Protein AF-A0AAW0QHP9-F1 (afdb_monomer_lite)

Foldseek 3Di:
DPPVVVVVVVVVCVVVVPVVVVLVVLVVVLVVQLVVQCVDPVRHVVSNVVSVVVNVVVVVVVVVVCCCVPPVVVVVVVVVVVVVVVVD

Secondary structure (DSSP, 8-state):
--HHHHHHHHHHHHHHH-HHHHHHHHHHHHHHHHHHHHHSSS--HHHHHHHHHHHHHHHHHHHHHHHHHHSSHHHHHHHHHHHHHTT-

Organism: NCBI:txid1337665

Radius of gyration: 19.12 Å; chains: 1; bounding box: 45×28×49 Å

Sequence (88 aa):
MSGVSAFVRALNQKIRSNKVLDYFCSTLYAFTFMRYSLAVTPKNYLLFACHCLNAGAQLTQGYRWTQYHYADGKEKGEAKLLTGAAKG

pLDDT: mean 74.36, std 7.18, range [45.44, 85.69]

Structure (mmCIF, N/CA/C/O backbone):
data_AF-A0AAW0QHP9-F1
#
_entry.id   AF-A0AAW0QHP9-F1
#
loop_
_atom_site.group_PDB
_atom_site.id
_atom_site.type_symbol
_atom_site.label_atom_id
_atom_site.label_alt_id
_atom_site.label_comp_id
_atom_site.label_asym_id
_atom_site.label_entity_id
_atom_site.label_seq_id
_atom_site.pdbx_PDB_ins_code
_atom_site.Cartn_x
_atom_site.Cartn_y
_atom_site.Cartn_z
_atom_site.occupancy
_atom_site.B_iso_or_equiv
_atom_site.auth_seq_id
_atom_site.auth_comp_id
_atom_site.auth_asym_id
_atom_site.auth_atom_id
_atom_site.pdbx_PDB_model_num
ATOM 1 N N . MET A 1 1 ? 24.579 18.746 12.676 1.00 53.28 1 MET A N 1
ATOM 2 C CA . MET A 1 1 ? 23.348 17.917 12.763 1.00 53.28 1 MET A CA 1
ATOM 3 C C . MET A 1 1 ? 23.015 17.198 11.436 1.00 53.28 1 MET A C 1
ATOM 5 O O . MET A 1 1 ? 21.847 17.008 11.125 1.00 53.28 1 MET A O 1
ATOM 9 N N . SER A 1 2 ? 24.009 16.754 10.651 1.00 62.12 2 SER A N 1
ATOM 10 C CA . SER A 1 2 ? 23.814 16.213 9.285 1.00 62.12 2 SER A CA 1
ATOM 11 C C . SER A 1 2 ? 24.164 14.723 9.110 1.00 62.12 2 SER A C 1
ATOM 13 O O . SER A 1 2 ? 23.748 14.124 8.125 1.00 62.12 2 SER A O 1
ATOM 15 N N . GLY A 1 3 ? 24.884 14.099 10.052 1.00 69.12 3 GLY A N 1
ATOM 16 C CA . GLY A 1 3 ? 25.298 12.689 9.943 1.00 69.12 3 GLY A CA 1
ATOM 17 C C . GLY A 1 3 ? 24.222 11.678 10.358 1.00 69.12 3 GLY A C 1
ATOM 18 O O . GLY A 1 3 ? 23.974 10.705 9.651 1.00 69.12 3 GLY A O 1
ATOM 19 N N . VAL A 1 4 ? 23.528 11.928 11.475 1.00 80.50 4 VAL A N 1
ATOM 20 C CA . VAL A 1 4 ? 22.512 11.003 12.019 1.00 80.50 4 VAL A CA 1
ATOM 21 C C . VAL A 1 4 ? 21.293 10.906 11.101 1.00 80.50 4 VAL A C 1
ATOM 23 O O . VAL A 1 4 ? 20.810 9.815 10.826 1.00 80.50 4 VAL A O 1
ATOM 26 N N . SER A 1 5 ? 20.818 12.028 10.559 1.00 79.00 5 SER A N 1
ATOM 27 C CA . SER A 1 5 ? 19.687 12.052 9.624 1.00 79.00 5 SER A CA 1
ATOM 28 C C . SER A 1 5 ? 20.023 11.403 8.277 1.00 79.00 5 SER A C 1
ATOM 30 O O . SER A 1 5 ? 19.171 10.726 7.702 1.00 79.00 5 SER A O 1
ATOM 32 N N . ALA A 1 6 ? 21.260 11.542 7.789 1.00 82.06 6 ALA A N 1
ATOM 33 C CA . ALA A 1 6 ? 21.738 10.836 6.601 1.00 82.06 6 ALA A CA 1
ATOM 34 C C . ALA A 1 6 ? 21.809 9.319 6.835 1.00 82.06 6 ALA A C 1
ATOM 36 O O . ALA A 1 6 ? 21.336 8.548 6.003 1.00 82.06 6 ALA A O 1
ATOM 37 N N . PHE A 1 7 ? 22.307 8.894 7.999 1.00 85.69 7 PHE A N 1
ATOM 38 C CA . PHE A 1 7 ? 22.341 7.488 8.398 1.00 85.69 7 PHE A CA 1
ATOM 39 C C . PHE A 1 7 ? 20.933 6.891 8.547 1.00 85.69 7 PHE A C 1
ATOM 41 O O . PHE A 1 7 ? 20.644 5.835 7.989 1.00 85.69 7 PHE A O 1
ATOM 48 N N . VAL A 1 8 ? 20.014 7.606 9.201 1.00 82.12 8 VAL A N 1
ATOM 49 C CA . VAL A 1 8 ? 18.605 7.200 9.325 1.00 82.12 8 VAL A CA 1
ATOM 50 C C . VAL A 1 8 ? 17.938 7.089 7.950 1.00 82.12 8 VAL A C 1
ATOM 52 O O . VAL A 1 8 ? 17.224 6.122 7.697 1.00 82.12 8 VAL A O 1
ATOM 55 N N . ARG A 1 9 ? 18.199 8.021 7.021 1.00 79.56 9 ARG A N 1
ATOM 56 C CA . ARG A 1 9 ? 17.692 7.931 5.639 1.00 79.56 9 ARG A CA 1
ATOM 57 C C . ARG A 1 9 ? 18.309 6.761 4.876 1.00 79.56 9 ARG A C 1
ATOM 59 O O . ARG A 1 9 ? 17.581 6.106 4.139 1.00 79.56 9 ARG A O 1
ATOM 66 N N . ALA A 1 10 ? 19.593 6.465 5.074 1.00 84.12 10 ALA A N 1
ATOM 67 C CA . ALA A 1 10 ? 20.269 5.333 4.443 1.00 84.12 10 ALA A CA 1
ATOM 68 C C . ALA A 1 10 ? 19.711 3.985 4.930 1.00 84.12 10 ALA A C 1
ATOM 70 O O . ALA A 1 10 ? 19.421 3.109 4.114 1.00 84.12 10 ALA A O 1
ATOM 71 N N . LEU A 1 11 ? 19.476 3.837 6.237 1.00 83.06 11 LEU A N 1
ATOM 72 C CA . LEU A 1 11 ? 18.826 2.650 6.795 1.00 83.06 11 LEU A CA 1
ATOM 73 C C . LEU A 1 11 ? 17.372 2.524 6.322 1.00 83.06 11 LEU A C 1
ATOM 75 O O . LEU A 1 11 ? 16.962 1.452 5.883 1.00 83.06 11 LEU A O 1
ATOM 79 N N . ASN A 1 12 ? 16.612 3.623 6.327 1.00 79.56 12 ASN A N 1
ATOM 80 C CA . ASN A 1 12 ? 15.219 3.627 5.875 1.00 79.56 12 ASN A CA 1
ATOM 81 C C . ASN A 1 12 ? 15.107 3.307 4.369 1.00 79.56 12 ASN A C 1
ATOM 83 O O . ASN A 1 12 ? 14.255 2.526 3.955 1.00 79.56 12 ASN A O 1
ATOM 87 N N . GLN A 1 13 ? 16.028 3.814 3.542 1.00 77.88 13 GLN A N 1
ATOM 88 C CA . GLN A 1 13 ? 16.142 3.452 2.124 1.00 77.88 13 GLN A CA 1
ATOM 89 C C . GLN A 1 13 ? 16.493 1.974 1.928 1.00 77.88 13 GLN A C 1
ATOM 91 O O . GLN A 1 13 ? 15.932 1.338 1.041 1.00 77.88 13 GLN A O 1
ATOM 96 N N . LYS A 1 14 ? 17.386 1.406 2.748 1.00 78.56 14 LYS A N 1
ATOM 97 C CA . LYS A 1 14 ? 17.760 -0.015 2.665 1.00 78.56 14 LYS A CA 1
ATOM 98 C C . LYS A 1 14 ? 16.586 -0.928 3.030 1.00 78.56 14 LYS A C 1
ATOM 100 O O . LYS A 1 14 ? 16.361 -1.920 2.345 1.00 78.56 14 LYS A O 1
ATOM 105 N N . ILE A 1 15 ? 15.813 -0.561 4.051 1.00 72.00 15 ILE A N 1
ATOM 106 C CA . ILE A 1 15 ? 14.593 -1.276 4.457 1.00 72.00 15 ILE A CA 1
ATOM 107 C C . ILE A 1 15 ? 13.523 -1.167 3.360 1.00 72.00 15 ILE A C 1
ATOM 109 O O . ILE A 1 15 ? 12.949 -2.174 2.954 1.00 72.00 15 ILE A O 1
ATOM 113 N N . ARG A 1 16 ? 13.322 0.031 2.800 1.00 73.31 16 ARG A N 1
ATOM 114 C CA . ARG A 1 16 ? 12.354 0.289 1.720 1.00 73.31 16 ARG A CA 1
ATOM 115 C C . ARG A 1 16 ? 12.807 -0.209 0.339 1.00 73.31 16 ARG A C 1
ATOM 117 O O . ARG A 1 16 ? 12.010 -0.248 -0.596 1.00 73.31 16 ARG A O 1
ATOM 124 N N . SER A 1 17 ? 14.066 -0.626 0.205 1.00 76.62 17 SER A N 1
ATOM 125 C CA . SER A 1 17 ? 14.596 -1.251 -1.012 1.00 76.62 17 SER A CA 1
ATOM 126 C C . SER A 1 17 ? 13.943 -2.611 -1.276 1.00 76.62 17 SER A C 1
ATOM 128 O O . SER A 1 17 ? 13.725 -2.980 -2.432 1.00 76.62 17 SER A O 1
ATOM 130 N N . ASN A 1 18 ? 13.543 -3.341 -0.222 1.00 73.25 18 ASN A N 1
ATOM 131 C CA . ASN A 1 18 ? 12.788 -4.578 -0.389 1.00 73.25 18 ASN A CA 1
ATOM 132 C C . ASN A 1 18 ? 11.314 -4.265 -0.669 1.00 73.25 18 ASN A C 1
ATOM 134 O O . ASN A 1 18 ? 10.454 -4.297 0.211 1.00 73.25 18 ASN A O 1
ATOM 138 N N . LYS A 1 19 ? 11.043 -3.954 -1.937 1.00 68.69 19 LYS A N 1
ATOM 139 C CA . LYS A 1 19 ? 9.723 -3.564 -2.434 1.00 68.69 19 LYS A CA 1
ATOM 140 C C . LYS A 1 19 ? 8.649 -4.616 -2.130 1.00 68.69 19 LYS A C 1
ATOM 142 O O . LYS A 1 19 ? 7.510 -4.236 -1.901 1.00 68.69 19 LYS A O 1
ATOM 147 N N . VAL A 1 20 ? 9.007 -5.905 -2.069 1.00 75.12 20 VAL A N 1
ATOM 148 C CA . VAL A 1 20 ? 8.088 -7.007 -1.724 1.00 75.12 20 VAL A CA 1
ATOM 149 C C . VAL A 1 20 ? 7.682 -6.942 -0.251 1.00 75.12 20 VAL A C 1
ATOM 151 O O . VAL A 1 20 ? 6.495 -7.020 0.061 1.00 75.12 20 VAL A O 1
ATOM 154 N N . LEU A 1 21 ? 8.649 -6.744 0.649 1.00 75.44 21 LEU A N 1
ATOM 155 C CA . LEU A 1 21 ? 8.391 -6.635 2.086 1.00 75.44 21 LEU A CA 1
ATOM 156 C C . LEU A 1 21 ? 7.603 -5.362 2.428 1.00 75.44 21 LEU A C 1
ATOM 158 O O . LEU A 1 21 ? 6.682 -5.409 3.240 1.00 75.44 21 LEU A O 1
ATOM 162 N N . ASP A 1 22 ? 7.925 -4.245 1.773 1.00 75.88 22 ASP A N 1
ATOM 163 C CA . ASP A 1 22 ? 7.221 -2.970 1.940 1.00 75.88 22 ASP A CA 1
ATOM 164 C C . ASP A 1 22 ? 5.762 -3.048 1.450 1.00 75.88 22 ASP A C 1
ATOM 166 O O . ASP A 1 22 ? 4.852 -2.598 2.152 1.00 75.88 22 ASP A O 1
ATOM 170 N N . TYR A 1 23 ? 5.522 -3.700 0.302 1.00 74.19 23 TYR A N 1
ATOM 171 C CA . TYR A 1 23 ? 4.173 -3.963 -0.217 1.00 74.19 23 TYR A CA 1
ATOM 172 C C . TYR A 1 23 ? 3.363 -4.873 0.701 1.00 74.19 23 TYR A C 1
ATOM 174 O O . TYR A 1 23 ? 2.208 -4.576 1.011 1.00 74.19 23 TYR A O 1
ATOM 182 N N . PHE A 1 24 ? 3.959 -5.980 1.144 1.00 80.06 24 PHE A N 1
ATOM 183 C CA . PHE A 1 24 ? 3.299 -6.949 2.013 1.00 80.06 24 PHE A CA 1
ATOM 184 C C . PHE A 1 24 ? 2.918 -6.320 3.360 1.00 80.06 24 PHE A C 1
ATOM 186 O O . PHE A 1 24 ? 1.767 -6.412 3.788 1.00 80.06 24 PHE A O 1
ATOM 193 N N . CYS A 1 25 ? 3.854 -5.598 3.982 1.00 80.31 25 CYS A N 1
ATOM 194 C CA . CYS A 1 25 ? 3.634 -4.908 5.250 1.00 80.31 25 CYS A CA 1
ATOM 195 C C . CYS A 1 25 ? 2.552 -3.818 5.132 1.00 80.31 25 CYS A C 1
ATOM 197 O O . CYS A 1 25 ? 1.626 -3.774 5.943 1.00 80.31 25 CYS A O 1
ATOM 199 N N . SER A 1 26 ? 2.603 -2.993 4.080 1.00 76.69 26 SER A N 1
ATOM 200 C CA . SER A 1 26 ? 1.605 -1.936 3.847 1.00 76.69 26 SER A CA 1
ATOM 201 C C . SER A 1 26 ? 0.208 -2.500 3.562 1.00 76.69 26 SER A C 1
ATOM 203 O O . SER A 1 26 ? -0.788 -1.938 4.017 1.00 76.69 26 SER A O 1
ATOM 205 N N . THR A 1 27 ? 0.125 -3.642 2.871 1.00 77.94 27 THR A N 1
ATOM 206 C CA . THR A 1 27 ? -1.148 -4.321 2.576 1.00 77.94 27 THR A CA 1
ATOM 207 C C . THR A 1 27 ? -1.794 -4.867 3.849 1.00 77.94 27 THR A C 1
ATOM 209 O O . THR A 1 27 ? -2.971 -4.609 4.096 1.00 77.94 27 THR A O 1
ATOM 212 N N . LEU A 1 28 ? -1.027 -5.565 4.694 1.00 82.06 28 LEU A N 1
ATOM 213 C CA . LEU A 1 28 ? -1.518 -6.085 5.976 1.00 82.06 28 LEU A CA 1
ATOM 214 C C . LEU A 1 28 ? -1.939 -4.965 6.935 1.00 82.06 28 LEU A C 1
ATOM 216 O O . LEU A 1 28 ? -2.976 -5.066 7.599 1.00 82.06 28 LEU A O 1
ATOM 220 N N . TYR A 1 29 ? -1.165 -3.880 6.981 1.00 81.06 29 TYR A N 1
ATOM 221 C CA . TYR A 1 29 ? -1.489 -2.697 7.774 1.00 81.06 29 TYR A CA 1
ATOM 222 C C . TYR A 1 29 ? -2.820 -2.066 7.335 1.00 81.06 29 TYR A C 1
ATOM 224 O O . TYR A 1 29 ? -3.703 -1.852 8.168 1.00 81.06 29 TYR A O 1
ATOM 232 N N . ALA A 1 30 ? -3.010 -1.843 6.028 1.00 78.25 30 ALA A N 1
ATOM 233 C CA . ALA A 1 30 ? -4.246 -1.278 5.484 1.00 78.25 30 ALA A CA 1
ATOM 234 C C . ALA A 1 30 ? -5.465 -2.174 5.760 1.00 78.25 30 ALA A C 1
ATOM 236 O O . ALA A 1 30 ? -6.515 -1.678 6.169 1.00 78.25 30 ALA A O 1
ATOM 237 N N . PHE A 1 31 ? -5.320 -3.495 5.616 1.00 79.31 31 PHE A N 1
ATOM 238 C CA . PHE A 1 31 ? -6.402 -4.452 5.867 1.00 79.31 31 PHE A CA 1
ATOM 239 C C . PHE A 1 31 ? -6.836 -4.477 7.339 1.00 79.31 31 PHE A C 1
ATOM 241 O O . PHE A 1 31 ? -8.030 -4.501 7.648 1.00 79.31 31 PHE A O 1
ATOM 248 N N . THR A 1 32 ? -5.866 -4.414 8.254 1.00 80.19 32 THR A N 1
ATOM 249 C CA . THR A 1 32 ? -6.120 -4.353 9.700 1.00 80.19 32 THR A CA 1
ATOM 250 C C . THR A 1 32 ? -6.877 -3.074 10.061 1.00 80.19 32 THR A C 1
ATOM 252 O O . THR A 1 32 ? -7.863 -3.118 10.800 1.00 80.19 32 THR A O 1
ATOM 255 N N . PHE A 1 33 ? -6.484 -1.939 9.475 1.00 75.88 33 PHE A N 1
ATOM 256 C CA . PHE A 1 33 ? -7.138 -0.652 9.713 1.00 75.88 33 PHE A CA 1
ATOM 257 C C . PHE A 1 33 ? -8.547 -0.580 9.098 1.00 75.88 33 PHE A C 1
ATOM 259 O O . PHE A 1 33 ? -9.474 -0.057 9.721 1.00 75.88 33 PHE A O 1
ATOM 266 N N . MET A 1 34 ? -8.753 -1.184 7.922 1.00 75.31 34 MET A N 1
ATOM 267 C CA . MET A 1 34 ? -10.075 -1.344 7.307 1.00 75.31 34 MET A CA 1
ATOM 268 C C . MET A 1 34 ? -11.008 -2.180 8.192 1.00 75.31 34 MET A C 1
ATOM 270 O O . MET A 1 34 ? -12.145 -1.769 8.433 1.00 75.31 34 MET A O 1
ATOM 274 N N . ARG A 1 35 ? -10.533 -3.303 8.752 1.00 77.56 35 ARG A N 1
ATOM 275 C CA . ARG A 1 35 ? -11.322 -4.124 9.687 1.00 77.56 35 ARG A CA 1
ATOM 276 C C . ARG A 1 35 ? -11.668 -3.360 10.967 1.00 77.56 35 ARG A C 1
ATOM 278 O O . ARG A 1 35 ? -12.809 -3.439 11.417 1.00 77.56 35 ARG A O 1
ATOM 285 N N . TYR A 1 36 ? -10.717 -2.600 11.510 1.00 77.69 36 TYR A N 1
ATOM 286 C CA . TYR A 1 36 ? -10.911 -1.777 12.705 1.00 77.69 36 TYR A CA 1
ATOM 287 C C . TYR A 1 36 ? -11.942 -0.658 12.479 1.00 77.69 36 TYR A C 1
ATOM 289 O O . TYR A 1 36 ? -12.842 -0.482 13.297 1.00 77.69 36 TYR A O 1
ATOM 297 N N . SER A 1 37 ? -11.908 0.021 11.326 1.00 73.19 37 SER A N 1
ATOM 298 C CA . SER A 1 37 ? -12.859 1.099 10.993 1.00 73.19 37 SER A CA 1
ATOM 299 C C . SER A 1 37 ? -14.331 0.654 10.928 1.00 73.19 37 SER A C 1
ATOM 301 O O . SER A 1 37 ? -15.234 1.461 11.156 1.00 73.19 37 SER A O 1
ATOM 303 N N . LEU A 1 38 ? -14.574 -0.637 10.659 1.00 73.50 38 LEU A N 1
ATOM 304 C CA . LEU A 1 38 ? -15.907 -1.247 10.613 1.00 73.50 38 LEU A CA 1
ATOM 305 C C . LEU A 1 38 ? -16.343 -1.863 11.956 1.00 73.50 38 LEU A C 1
ATOM 307 O O . LEU A 1 38 ? -17.530 -2.145 12.130 1.00 73.50 38 LEU A O 1
ATOM 311 N N . ALA A 1 39 ? -15.399 -2.102 12.874 1.00 76.25 39 ALA A N 1
ATOM 312 C CA . ALA A 1 39 ? -15.636 -2.707 14.188 1.00 76.25 39 ALA A CA 1
ATOM 313 C C . ALA A 1 39 ? -15.782 -1.670 15.320 1.00 76.25 39 ALA A C 1
ATOM 315 O O . ALA A 1 39 ? -16.451 -1.947 16.314 1.00 76.25 39 ALA A O 1
ATOM 316 N N . VAL A 1 40 ? -15.196 -0.475 15.178 1.00 68.81 40 VAL A N 1
ATOM 317 C CA . VAL A 1 40 ? -15.398 0.640 16.119 1.00 68.81 40 VAL A CA 1
ATOM 318 C C . VAL A 1 40 ? -16.832 1.168 15.997 1.00 68.81 40 VAL A C 1
ATOM 320 O O . VAL A 1 40 ? -17.338 1.352 14.892 1.00 68.81 40 VAL A O 1
ATOM 323 N N . THR A 1 41 ? -17.497 1.400 17.135 1.00 70.94 41 THR A N 1
ATOM 324 C CA . THR A 1 41 ? -18.864 1.948 17.195 1.00 70.94 41 THR A CA 1
ATOM 325 C C . THR A 1 41 ? -18.819 3.362 17.783 1.00 70.94 41 THR A C 1
ATOM 327 O O . THR A 1 41 ? -18.290 3.514 18.883 1.00 70.94 41 THR A O 1
ATOM 330 N N . PRO A 1 42 ? -19.363 4.389 17.102 1.00 76.62 42 PRO A N 1
ATOM 331 C CA . PRO A 1 42 ? -20.049 4.347 15.805 1.00 76.62 42 PRO A CA 1
ATOM 332 C C . PRO A 1 42 ? -19.094 4.080 14.625 1.00 76.62 42 PRO A C 1
ATOM 334 O O . PRO A 1 42 ? -17.941 4.507 14.633 1.00 76.62 42 PRO A O 1
ATOM 337 N N . LYS A 1 43 ? -19.585 3.367 13.600 1.00 71.25 43 LYS A N 1
ATOM 338 C CA . LYS A 1 43 ? -18.784 2.952 12.434 1.00 71.25 43 LYS 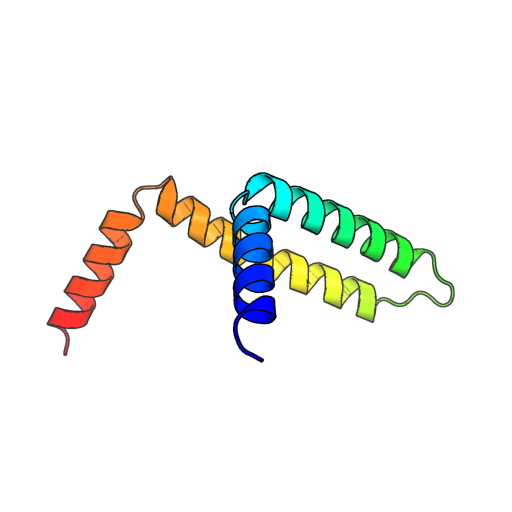A CA 1
ATOM 339 C C . LYS A 1 43 ? -18.292 4.170 11.651 1.00 71.25 43 LYS A C 1
ATOM 341 O O . LYS A 1 43 ? -19.098 5.022 11.278 1.00 71.25 43 LYS A O 1
ATOM 346 N N . ASN A 1 44 ? -16.992 4.233 11.356 1.00 76.94 44 ASN A N 1
ATOM 347 C CA . ASN A 1 44 ? -16.386 5.371 10.664 1.00 76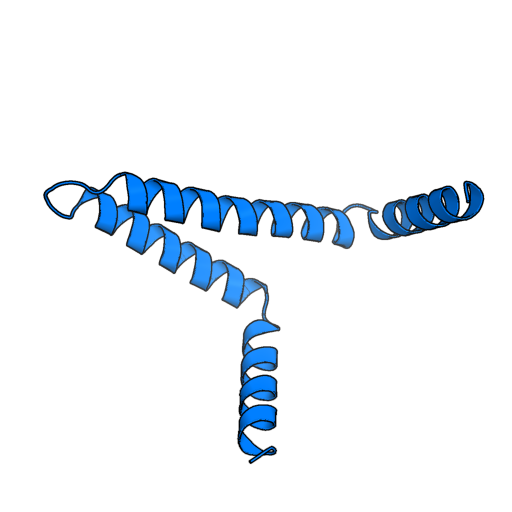.94 44 ASN A CA 1
ATOM 348 C C . ASN A 1 44 ? -16.018 5.015 9.213 1.00 76.94 44 ASN A C 1
ATOM 350 O O . ASN A 1 44 ? -14.892 4.619 8.902 1.00 76.94 44 ASN A O 1
ATOM 354 N N . TYR A 1 45 ? -16.993 5.183 8.316 1.00 74.06 45 TYR A N 1
ATOM 355 C CA . TYR A 1 45 ? -16.854 4.902 6.882 1.00 74.06 45 TYR A CA 1
ATOM 356 C C . TYR A 1 45 ? -15.869 5.839 6.160 1.00 74.06 45 TYR A C 1
ATOM 358 O O . TYR A 1 45 ? -15.310 5.446 5.137 1.00 74.06 45 TYR A O 1
ATOM 366 N N . LEU A 1 46 ? -15.610 7.047 6.684 1.00 77.81 46 LEU A N 1
ATOM 367 C CA . LEU A 1 46 ? -14.628 7.966 6.093 1.00 77.81 46 LEU A CA 1
ATOM 368 C C . LEU A 1 46 ? -13.200 7.431 6.229 1.00 77.81 46 LEU A C 1
ATOM 370 O O . LEU A 1 46 ? -12.432 7.491 5.271 1.00 77.81 46 LEU A O 1
ATOM 374 N N . LEU A 1 47 ? -12.852 6.867 7.390 1.00 71.56 47 LEU A N 1
ATOM 375 C CA . LEU A 1 47 ? -11.552 6.219 7.588 1.00 71.56 47 LEU A CA 1
ATOM 376 C C . LEU A 1 47 ? -11.415 4.993 6.681 1.00 71.56 47 LEU A C 1
ATOM 378 O O . LEU A 1 47 ? -10.386 4.837 6.028 1.00 71.56 47 LEU A O 1
ATOM 382 N N . PHE A 1 48 ? -12.467 4.180 6.555 1.00 79.06 48 PHE A N 1
ATOM 383 C CA . PHE A 1 48 ? -12.477 3.053 5.620 1.00 79.06 48 PHE A CA 1
ATOM 384 C C . PHE A 1 48 ? -12.189 3.501 4.178 1.00 79.06 48 PHE A C 1
ATOM 386 O O . PHE A 1 48 ? -11.265 2.993 3.544 1.00 79.06 48 PHE A O 1
ATOM 393 N N . ALA A 1 49 ? -12.925 4.502 3.683 1.00 80.94 49 ALA A N 1
ATOM 394 C CA . ALA A 1 49 ? -12.754 5.028 2.332 1.00 80.94 49 ALA A CA 1
ATOM 395 C C . ALA A 1 49 ? -11.359 5.635 2.117 1.00 80.94 49 ALA A C 1
ATOM 397 O O . ALA A 1 49 ? -10.733 5.388 1.087 1.00 80.94 49 ALA A O 1
ATOM 398 N N . CYS A 1 50 ? -10.844 6.373 3.105 1.00 81.62 50 CYS A N 1
ATOM 399 C CA . CYS A 1 50 ? -9.497 6.931 3.070 1.00 81.62 50 CYS A CA 1
ATOM 400 C C . CYS A 1 50 ? -8.442 5.826 2.917 1.00 81.62 50 CYS A C 1
ATOM 402 O O . CYS A 1 50 ? -7.614 5.898 2.013 1.00 81.62 50 CYS A O 1
ATOM 404 N N . HIS A 1 51 ? -8.499 4.761 3.722 1.00 79.88 51 HIS A N 1
ATOM 405 C CA . HIS A 1 51 ? -7.536 3.660 3.633 1.00 79.88 51 HIS A CA 1
ATOM 406 C C . HIS A 1 51 ? -7.681 2.833 2.348 1.00 79.88 51 HIS A C 1
ATOM 408 O O . HIS A 1 51 ? -6.665 2.436 1.778 1.00 79.88 51 HIS A O 1
ATOM 414 N N . CYS A 1 52 ? -8.901 2.651 1.831 1.00 79.88 52 CYS A N 1
ATOM 415 C CA . CYS A 1 52 ? -9.122 2.016 0.530 1.00 79.88 52 CYS A CA 1
ATOM 416 C C . CYS A 1 52 ? -8.528 2.829 -0.623 1.00 79.88 52 CYS A C 1
ATOM 418 O O . CYS A 1 52 ? -7.831 2.271 -1.469 1.00 79.88 52 CYS A O 1
ATOM 420 N N . LEU A 1 53 ? -8.776 4.140 -0.663 1.00 83.62 53 LEU A N 1
ATOM 421 C CA . LEU A 1 53 ? -8.268 5.004 -1.730 1.00 83.62 53 LEU A CA 1
ATOM 422 C C . LEU A 1 53 ? -6.747 5.171 -1.650 1.00 83.62 53 LEU A C 1
ATOM 424 O O . LEU A 1 53 ? -6.082 5.166 -2.683 1.00 83.62 53 LEU A O 1
ATOM 428 N N . ASN A 1 54 ? -6.177 5.248 -0.446 1.00 81.81 54 ASN A N 1
ATOM 429 C CA . ASN A 1 54 ? -4.730 5.367 -0.252 1.00 81.81 54 ASN A CA 1
ATOM 430 C C . ASN A 1 54 ? -3.997 4.074 -0.668 1.00 81.81 54 ASN A C 1
ATOM 432 O O . ASN A 1 54 ? -2.990 4.123 -1.377 1.00 81.81 54 ASN A O 1
ATOM 436 N N . ALA A 1 55 ? -4.557 2.905 -0.330 1.00 80.12 55 ALA A N 1
ATOM 437 C CA . ALA A 1 55 ? -4.059 1.613 -0.807 1.00 80.12 55 ALA A CA 1
ATOM 438 C C . ALA A 1 55 ? -4.262 1.434 -2.325 1.00 80.12 55 ALA A C 1
ATOM 440 O O . ALA A 1 55 ? -3.368 0.950 -3.016 1.00 80.12 55 ALA A O 1
ATOM 441 N N . GLY A 1 56 ? -5.400 1.877 -2.868 1.00 82.38 56 GLY A N 1
ATOM 442 C CA . GLY A 1 56 ? -5.694 1.847 -4.303 1.00 82.38 56 GLY A CA 1
ATOM 443 C C . GLY A 1 56 ? -4.758 2.736 -5.129 1.00 82.38 56 GLY A C 1
ATOM 444 O O . GLY A 1 56 ? -4.300 2.332 -6.200 1.00 82.38 56 GLY A O 1
ATOM 445 N N . ALA A 1 57 ? -4.400 3.916 -4.618 1.00 82.94 57 ALA A N 1
ATOM 446 C CA . 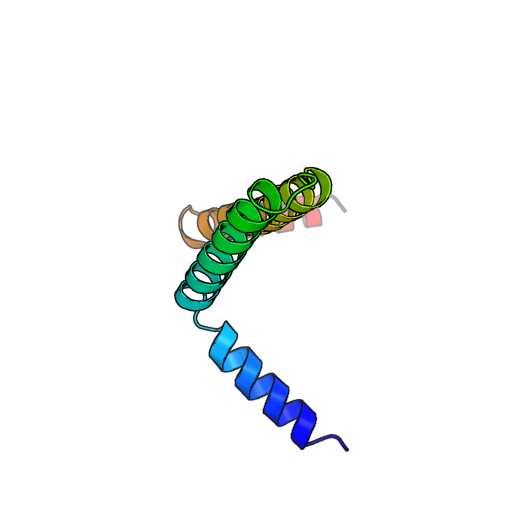ALA A 1 57 ? -3.412 4.794 -5.237 1.00 82.94 57 ALA A CA 1
ATOM 447 C C . ALA A 1 57 ? -2.010 4.157 -5.243 1.00 82.94 57 ALA A C 1
ATOM 449 O O . ALA A 1 57 ? -1.341 4.178 -6.280 1.00 82.94 57 ALA A O 1
ATOM 450 N N . GLN A 1 58 ? -1.595 3.524 -4.134 1.00 73.06 58 GLN A N 1
ATOM 451 C CA . GLN A 1 58 ? -0.348 2.748 -4.077 1.00 73.06 58 GLN A CA 1
ATOM 452 C C . GLN A 1 58 ? -0.358 1.580 -5.066 1.00 73.06 58 GLN A C 1
ATOM 454 O O . GLN A 1 58 ? 0.593 1.440 -5.831 1.00 73.06 58 GLN A O 1
ATOM 459 N N . LEU A 1 59 ? -1.446 0.805 -5.131 1.00 79.25 59 LEU A N 1
ATOM 460 C CA . LEU A 1 59 ? -1.604 -0.299 -6.083 1.00 79.25 59 LEU A CA 1
ATOM 461 C C . LEU A 1 59 ? -1.585 0.171 -7.536 1.00 79.25 59 LEU A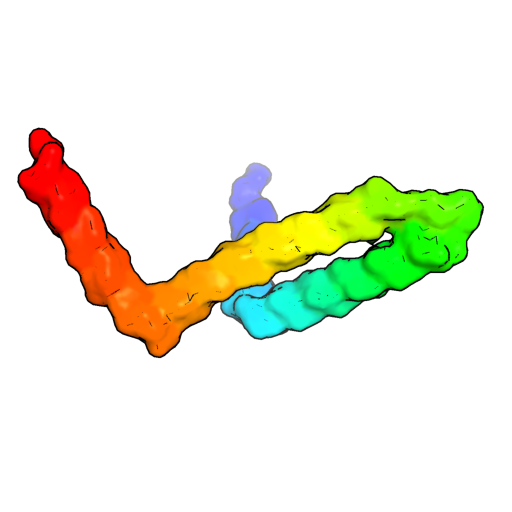 C 1
ATOM 463 O O . LEU A 1 59 ? -0.989 -0.490 -8.375 1.00 79.25 59 LEU A O 1
ATOM 467 N N . THR A 1 60 ? -2.175 1.324 -7.850 1.00 82.00 60 THR A N 1
ATOM 468 C CA . THR A 1 60 ? -2.164 1.8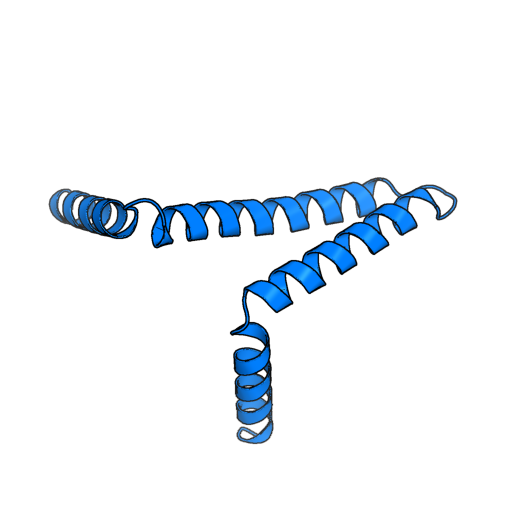79 -9.213 1.00 82.00 60 THR A CA 1
ATOM 469 C C . THR A 1 60 ? -0.760 2.332 -9.619 1.00 82.00 60 THR A C 1
ATOM 471 O O . THR A 1 60 ? -0.315 2.077 -10.743 1.00 82.00 60 THR A O 1
ATOM 474 N N . GLN A 1 61 ? -0.022 2.976 -8.707 1.00 74.00 61 GLN A N 1
ATOM 475 C CA . GLN A 1 61 ? 1.390 3.302 -8.924 1.00 74.00 61 GLN A CA 1
ATOM 476 C C . GLN A 1 61 ? 2.248 2.033 -9.049 1.00 74.00 61 GLN A C 1
ATOM 478 O O . GLN A 1 61 ? 3.127 1.976 -9.909 1.00 74.00 61 GLN A O 1
ATOM 483 N N . GLY A 1 62 ? 1.952 0.998 -8.260 1.00 78.88 62 GLY A N 1
ATOM 484 C CA . GLY A 1 62 ? 2.550 -0.330 -8.369 1.00 78.88 62 GLY A CA 1
ATOM 485 C C . GLY A 1 62 ? 2.280 -1.001 -9.702 1.00 78.88 62 GLY A C 1
ATOM 486 O O . GLY A 1 62 ? 3.210 -1.455 -10.350 1.00 78.88 62 GLY A O 1
ATOM 487 N N . TYR A 1 63 ? 1.029 -1.006 -10.151 1.00 75.81 63 TYR A N 1
ATOM 488 C CA . TYR A 1 63 ? 0.608 -1.610 -11.408 1.00 75.81 63 TYR A CA 1
ATOM 489 C C . TYR A 1 63 ? 1.320 -0.969 -12.599 1.00 75.81 63 TYR A C 1
ATOM 491 O O . TYR A 1 63 ? 1.889 -1.668 -13.436 1.00 75.81 63 TYR A O 1
ATOM 499 N N . ARG A 1 64 ? 1.376 0.370 -12.632 1.00 79.06 64 ARG A N 1
ATOM 500 C CA . ARG A 1 64 ? 2.148 1.110 -13.641 1.00 79.06 64 ARG A CA 1
ATOM 501 C C . ARG A 1 64 ? 3.636 0.768 -13.584 1.00 79.06 64 ARG A C 1
ATOM 503 O O . ARG A 1 64 ? 4.262 0.618 -14.629 1.00 79.06 64 ARG A O 1
ATOM 510 N N . TRP A 1 65 ? 4.202 0.632 -12.386 1.00 79.75 65 TRP A N 1
ATOM 511 C CA . TRP A 1 65 ? 5.606 0.260 -12.207 1.00 79.75 65 TRP A CA 1
ATOM 512 C C . TRP A 1 65 ? 5.893 -1.176 -12.677 1.00 79.75 65 TRP A C 1
ATOM 514 O O . TRP A 1 65 ? 6.894 -1.396 -13.360 1.00 79.75 65 TRP A O 1
ATOM 524 N N . THR A 1 66 ? 5.001 -2.126 -12.383 1.00 75.50 66 THR A N 1
ATOM 525 C CA . THR A 1 66 ? 5.092 -3.529 -12.807 1.00 75.50 66 THR A CA 1
ATOM 526 C C . THR A 1 66 ? 4.939 -3.659 -14.319 1.00 75.50 66 THR A C 1
ATOM 528 O O . THR A 1 66 ? 5.757 -4.325 -14.943 1.00 75.50 66 THR A O 1
ATOM 531 N N . GLN A 1 67 ? 3.977 -2.968 -14.944 1.00 72.06 67 GLN A N 1
ATOM 532 C CA . GLN A 1 67 ? 3.895 -2.925 -16.409 1.00 72.06 67 GLN A CA 1
ATOM 533 C C . GLN A 1 67 ? 5.158 -2.319 -17.035 1.00 72.06 67 GLN A C 1
ATOM 535 O O . GLN A 1 67 ? 5.656 -2.844 -18.024 1.00 72.06 67 GLN A O 1
ATOM 540 N N . TYR A 1 68 ? 5.734 -1.273 -16.433 1.00 70.44 68 TYR A N 1
ATOM 541 C CA . TYR A 1 68 ? 6.983 -0.688 -16.924 1.00 70.44 68 TYR A CA 1
ATOM 542 C C . TYR A 1 68 ? 8.180 -1.652 -16.854 1.00 70.44 68 TYR A C 1
ATOM 544 O O . TYR A 1 68 ? 9.015 -1.651 -17.754 1.00 70.44 68 TYR A O 1
ATOM 552 N N . HIS A 1 69 ? 8.273 -2.470 -15.798 1.00 72.94 69 HIS A N 1
ATOM 553 C CA . HIS A 1 69 ? 9.422 -3.356 -15.559 1.00 72.94 69 HIS A CA 1
ATOM 554 C C . HIS A 1 69 ? 9.287 -4.757 -16.166 1.00 72.94 69 HIS A C 1
ATOM 556 O O . HIS A 1 69 ? 10.312 -5.361 -16.463 1.00 72.94 69 HIS A O 1
ATOM 562 N N . TYR A 1 70 ? 8.066 -5.269 -16.349 1.00 71.94 70 TYR A N 1
ATOM 563 C CA . TYR A 1 70 ? 7.822 -6.638 -16.826 1.00 71.94 70 TYR A CA 1
ATOM 564 C C . TYR A 1 70 ? 7.146 -6.715 -18.203 1.00 71.94 70 TYR A C 1
ATOM 566 O O . TYR A 1 70 ? 7.204 -7.764 -18.832 1.00 71.94 70 TYR A O 1
ATOM 574 N N . ALA A 1 71 ? 6.514 -5.640 -18.686 1.00 63.34 71 ALA A N 1
ATOM 575 C CA . ALA A 1 71 ? 5.757 -5.638 -19.940 1.00 63.34 71 ALA A CA 1
ATOM 576 C C . ALA A 1 71 ? 6.254 -4.544 -20.894 1.00 63.34 71 ALA A C 1
ATOM 578 O O . ALA A 1 71 ? 5.543 -3.573 -21.146 1.00 63.34 71 ALA A O 1
ATOM 579 N N . ASP A 1 72 ? 7.485 -4.694 -21.393 1.00 63.00 72 ASP A N 1
ATOM 580 C CA . ASP A 1 72 ? 8.086 -3.893 -22.480 1.00 63.00 72 ASP A CA 1
ATOM 581 C C . ASP A 1 72 ? 7.905 -2.358 -22.366 1.00 63.00 72 ASP A C 1
ATOM 583 O O . ASP A 1 72 ? 7.833 -1.592 -23.329 1.00 63.00 72 ASP A O 1
ATOM 587 N N . GLY A 1 73 ? 7.723 -1.877 -21.136 1.00 61.28 73 GLY A N 1
ATOM 588 C CA . GLY A 1 73 ? 7.317 -0.500 -20.888 1.00 61.28 73 GLY A CA 1
ATOM 589 C C . GLY A 1 73 ? 8.489 0.470 -20.916 1.00 61.28 73 GLY A C 1
ATOM 590 O O . GLY A 1 73 ? 8.257 1.667 -21.077 1.00 61.28 73 GLY A O 1
ATOM 591 N N . LYS A 1 74 ? 9.726 -0.036 -20.805 1.00 62.69 74 LYS A N 1
ATOM 592 C CA . LYS A 1 74 ? 10.954 0.744 -20.991 1.00 62.69 74 LYS A CA 1
ATOM 593 C C . LYS A 1 74 ? 11.048 1.284 -22.412 1.00 62.69 74 LYS A C 1
ATOM 595 O O . LYS A 1 74 ? 11.140 2.496 -22.572 1.00 62.69 74 LYS A O 1
ATOM 600 N N . GLU A 1 75 ? 10.881 0.422 -23.415 1.00 64.19 75 GLU A N 1
ATOM 601 C CA . GLU A 1 75 ? 10.917 0.830 -24.822 1.00 64.19 75 GLU A CA 1
ATOM 602 C C . GLU A 1 75 ? 9.773 1.794 -25.152 1.00 64.19 75 GLU A C 1
ATOM 604 O O . GLU A 1 75 ? 9.977 2.815 -25.798 1.00 64.19 75 GLU A O 1
ATOM 609 N N . LYS A 1 76 ? 8.565 1.545 -24.626 1.00 65.88 76 LYS A N 1
ATOM 610 C CA . LYS A 1 76 ? 7.407 2.442 -24.806 1.00 65.88 76 LYS A CA 1
ATOM 611 C C . LYS A 1 76 ? 7.563 3.783 -24.088 1.00 65.88 76 LYS A C 1
ATOM 613 O O . LYS A 1 76 ? 7.063 4.796 -24.575 1.00 65.88 76 LYS A O 1
ATOM 618 N N . GLY A 1 77 ? 8.202 3.801 -22.920 1.00 66.62 77 GLY A N 1
ATOM 619 C CA . GLY A 1 77 ? 8.468 5.012 -22.148 1.00 66.62 77 GLY A CA 1
ATOM 620 C C . GLY A 1 77 ? 9.504 5.891 -22.829 1.00 66.62 77 GLY A C 1
ATOM 621 O O . GLY A 1 77 ? 9.268 7.088 -22.994 1.00 66.62 77 GLY A O 1
ATOM 622 N N . GLU A 1 78 ? 10.593 5.275 -23.289 1.00 68.06 78 GLU A N 1
ATOM 623 C CA . GLU A 1 78 ? 11.613 5.925 -24.102 1.00 68.06 78 GLU A CA 1
ATOM 624 C C . GLU A 1 78 ? 10.977 6.416 -25.405 1.00 68.06 78 GLU A C 1
ATOM 626 O O . GLU A 1 78 ? 10.926 7.624 -25.594 1.00 68.06 78 GLU A O 1
ATOM 631 N N . ALA A 1 79 ? 10.324 5.563 -26.208 1.00 65.25 79 ALA A N 1
ATOM 632 C CA . ALA A 1 79 ? 9.622 5.937 -27.449 1.00 65.25 79 ALA A CA 1
ATOM 633 C C . ALA A 1 79 ? 8.662 7.138 -27.291 1.00 65.25 79 ALA A C 1
ATOM 635 O O . ALA A 1 79 ? 8.578 8.002 -28.172 1.00 65.25 79 ALA A O 1
ATOM 636 N N . LYS A 1 80 ? 7.958 7.231 -26.153 1.00 72.12 80 LYS A N 1
ATOM 637 C CA . LYS A 1 80 ? 7.057 8.347 -25.827 1.00 72.12 80 LYS A CA 1
ATOM 638 C C . LYS A 1 80 ? 7.805 9.636 -25.463 1.00 72.12 80 LYS A C 1
ATOM 640 O O . LYS A 1 80 ? 7.321 10.716 -25.794 1.00 72.12 80 LYS A O 1
ATOM 645 N N . LEU A 1 81 ? 8.971 9.533 -24.826 1.00 74.56 81 LEU A N 1
ATOM 646 C CA . LEU A 1 81 ? 9.889 10.652 -24.588 1.00 74.56 81 LEU A CA 1
ATOM 647 C C . LEU A 1 81 ? 10.491 11.174 -25.901 1.00 74.56 81 LEU A C 1
ATOM 649 O O . LEU A 1 81 ? 10.492 12.383 -26.110 1.00 74.56 81 LEU A O 1
ATOM 653 N N . LEU A 1 82 ? 10.924 10.292 -26.810 1.00 68.50 82 LEU A N 1
ATOM 654 C CA . LEU A 1 82 ? 11.537 10.691 -28.093 1.00 68.50 82 LEU A CA 1
ATOM 655 C C . LEU A 1 82 ? 10.489 11.346 -29.000 1.00 68.50 82 LEU A C 1
ATOM 657 O O . LEU A 1 82 ? 10.726 12.403 -29.573 1.00 68.50 82 LEU A O 1
ATOM 661 N N . THR A 1 83 ? 9.290 10.758 -29.068 1.00 72.19 83 THR A N 1
ATOM 662 C CA . THR A 1 83 ? 8.141 11.337 -29.785 1.00 72.19 83 THR A CA 1
ATOM 663 C C . THR A 1 83 ? 7.689 12.669 -29.179 1.00 72.19 83 THR A C 1
ATOM 665 O O . THR A 1 83 ? 7.196 13.531 -29.902 1.00 72.19 83 THR A O 1
ATOM 668 N N . GLY A 1 84 ? 7.819 12.846 -27.861 1.00 70.00 84 GLY A N 1
ATOM 669 C CA . GLY A 1 84 ? 7.523 14.109 -27.182 1.00 70.00 84 GLY A CA 1
ATOM 670 C 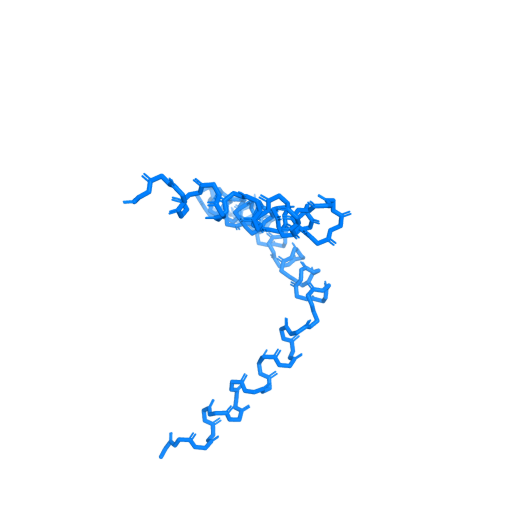C . GLY A 1 84 ? 8.575 15.186 -27.452 1.00 70.00 84 GLY A C 1
ATOM 671 O O . GLY A 1 84 ? 8.211 16.332 -27.686 1.00 70.00 84 GLY A O 1
ATOM 672 N N . ALA A 1 85 ? 9.855 14.810 -27.485 1.00 68.69 85 ALA A N 1
ATOM 673 C CA . ALA A 1 85 ? 10.968 15.705 -27.797 1.00 68.69 85 ALA A CA 1
ATOM 674 C C . ALA A 1 85 ? 11.001 16.130 -29.275 1.00 68.69 85 ALA A C 1
ATOM 676 O O . ALA A 1 85 ? 11.442 17.228 -29.574 1.00 68.69 85 ALA A O 1
ATOM 677 N N . ALA A 1 86 ? 10.495 15.300 -30.193 1.00 58.62 86 ALA A N 1
ATOM 678 C CA . ALA A 1 86 ? 10.389 15.629 -31.618 1.00 58.62 86 ALA A CA 1
ATOM 679 C C . ALA A 1 86 ? 9.189 16.535 -31.972 1.00 58.62 86 ALA A C 1
ATOM 681 O O . ALA A 1 86 ? 9.035 16.926 -33.126 1.00 58.62 86 ALA A O 1
ATOM 682 N N . LYS A 1 87 ? 8.303 16.821 -31.007 1.00 61.97 87 LYS A N 1
ATOM 683 C CA . LYS A 1 87 ? 7.106 17.666 -31.181 1.00 61.97 87 LYS A CA 1
ATOM 684 C C . LYS A 1 87 ? 7.225 19.045 -30.513 1.00 61.97 87 LYS A C 1
ATOM 686 O O . LYS A 1 87 ? 6.235 19.775 -30.508 1.00 61.97 87 LYS A O 1
ATOM 691 N N . GLY A 1 88 ? 8.381 19.368 -29.932 1.00 45.44 88 GLY A N 1
ATOM 692 C CA . GLY A 1 88 ? 8.719 20.689 -29.388 1.00 45.44 88 GLY A CA 1
ATOM 693 C C . GLY A 1 88 ? 9.804 21.346 -30.221 1.00 45.44 88 GLY A C 1
ATOM 694 O O . GLY A 1 88 ? 9.785 22.591 -30.285 1.00 45.44 88 GLY A O 1
#

InterPro domains:
  IPR005336 Mitochondrial pyruvate carrier [PF03650] (27-79)